Protein AF-A0A0V1AKC1-F1 (afdb_monomer_lite)

Sequence (169 aa):
ASRQKYWRCSKVCPKCTDKEGCNGAVWTNLDVTTVIKQNDHIESCPVDEHLAYKLEKKAILKKRSAEETKSIPAIYDEEASAASTQPSTSGHFPLYKRVKSSMYRHRAKRYPKLPSHRRYLQIPVPFRTTKSGDDFLLWQSATRHILVFATGYNIRLLAAMRTWGMDGT

Radius of gyration: 28.73 Å; chains: 1; bounding box: 72×60×67 Å

Foldseek 3Di:
DDDDDDDDDDDDDVVCPPVPPDPDPDDDDVPDPDDPPPPPDPPPPPDPVLVVLQVVLLVVLLVCLQPDPDDSVVSLVVSLVVLVVPVVRSVSHDDCVVRVVSSVVSNVVPDPDDDQDPVPPDDPPVRQADPVGFGWDWDAPPVNPDTDTDGPVVVVVVVPDPDDDDDDD

pLDDT: mean 73.29, std 19.32, range [35.44, 95.75]

Secondary structure (DSSP, 8-state):
---PPPP------TTTTSTTS--------TT--S--------------HHHHHHHHHHHHHHHHHHH--S-HHHHHHHHHHHHHT-HHHHTTSPPHHHHHHHHHHHHHTTSPPPPSSGGG----GGGSB-TTSPBEEEEE-TTSS-EEEEEHHHHHHHHH-S-------

Organism: Trichinella britovi (NCBI:txid45882)

Structure (mmCIF, N/CA/C/O backbone):
data_AF-A0A0V1AKC1-F1
#
_entry.id   AF-A0A0V1AKC1-F1
#
loop_
_atom_site.group_PDB
_atom_site.id
_atom_site.type_symbol
_atom_site.label_atom_id
_atom_site.label_alt_id
_atom_site.label_comp_id
_atom_site.label_asym_id
_atom_site.label_entity_id
_atom_site.label_seq_id
_atom_site.pdbx_PDB_ins_code
_atom_site.Cartn_x
_atom_site.Cartn_y
_atom_site.Cartn_z
_atom_site.occupancy
_atom_site.B_iso_or_equiv
_atom_site.auth_seq_id
_atom_site.auth_comp_id
_atom_site.auth_asym_id
_atom_site.auth_atom_id
_atom_site.pdbx_PDB_model_num
ATOM 1 N N . ALA A 1 1 ? -29.714 -40.946 23.276 1.00 43.12 1 ALA A N 1
ATOM 2 C CA . ALA A 1 1 ? -28.674 -39.900 23.369 1.00 43.12 1 ALA A CA 1
ATOM 3 C C . ALA A 1 1 ? -29.347 -38.532 23.306 1.00 43.12 1 ALA A C 1
ATOM 5 O O . ALA A 1 1 ? -29.858 -38.155 22.256 1.00 43.12 1 ALA A O 1
ATOM 6 N N . SER A 1 2 ? -29.465 -37.841 24.438 1.00 42.41 2 SER A N 1
ATOM 7 C CA . SER A 1 2 ? -30.099 -36.522 24.532 1.00 42.41 2 SER A CA 1
ATOM 8 C C . SER A 1 2 ? -29.249 -35.471 23.809 1.00 42.41 2 SER A C 1
ATOM 10 O O . SER A 1 2 ? -28.039 -35.385 24.007 1.00 42.41 2 SER A O 1
ATOM 12 N N . ARG A 1 3 ? -29.881 -34.688 22.926 1.00 46.78 3 ARG A N 1
ATOM 13 C CA . ARG A 1 3 ? -29.238 -33.594 22.183 1.00 46.78 3 ARG A CA 1
ATOM 14 C C . ARG A 1 3 ? -28.764 -32.520 23.166 1.00 46.78 3 ARG A C 1
ATOM 16 O O . ARG A 1 3 ? -29.569 -31.729 23.646 1.00 46.78 3 ARG A O 1
ATOM 23 N N . GLN A 1 4 ? -27.463 -32.480 23.437 1.00 40.75 4 GLN A N 1
ATOM 24 C CA . GLN A 1 4 ? -26.834 -31.387 24.173 1.00 40.75 4 GLN A CA 1
ATOM 25 C C . GLN A 1 4 ? -26.876 -30.113 23.320 1.00 40.75 4 GLN A C 1
ATOM 27 O O . GLN A 1 4 ? -26.314 -30.068 22.225 1.00 40.75 4 GLN A O 1
ATOM 32 N N . LYS A 1 5 ? -27.544 -29.069 23.817 1.00 44.91 5 LYS A N 1
ATOM 33 C CA . LYS A 1 5 ? -27.389 -27.703 23.306 1.00 44.91 5 LYS A CA 1
ATOM 34 C C . LYS A 1 5 ? -26.491 -26.950 24.280 1.00 44.91 5 LYS A C 1
ATOM 36 O O . LYS A 1 5 ? -26.810 -26.864 25.460 1.00 44.91 5 LYS A O 1
ATOM 41 N N . TYR A 1 6 ? -25.371 -26.436 23.786 1.00 41.22 6 TYR A N 1
ATOM 42 C CA . TYR A 1 6 ? -24.455 -25.599 24.556 1.00 41.22 6 TYR A CA 1
ATOM 43 C C . TYR A 1 6 ? -24.628 -24.135 24.149 1.00 41.22 6 TYR A C 1
ATOM 45 O O . TYR A 1 6 ? -24.853 -23.832 22.976 1.00 41.22 6 TYR A O 1
ATOM 53 N N . TRP A 1 7 ? -24.474 -23.226 25.108 1.00 46.31 7 TRP A N 1
ATOM 54 C CA . TRP A 1 7 ? -24.344 -21.796 24.842 1.00 46.31 7 TRP A CA 1
ATOM 55 C C . TRP A 1 7 ? -22.878 -21.392 24.978 1.00 46.31 7 TRP A C 1
ATOM 57 O O . TRP A 1 7 ? -22.184 -21.824 25.896 1.00 46.31 7 TRP A O 1
ATOM 67 N N . ARG A 1 8 ? -22.388 -20.582 24.036 1.00 40.09 8 ARG A N 1
ATOM 68 C CA . ARG A 1 8 ? -21.011 -20.074 24.011 1.00 40.09 8 ARG A CA 1
ATOM 69 C C . ARG A 1 8 ? -21.040 -18.575 24.302 1.00 40.09 8 ARG A C 1
ATOM 71 O O . ARG A 1 8 ? -21.681 -17.828 23.567 1.00 40.09 8 ARG A O 1
ATOM 78 N N . CYS A 1 9 ? -20.323 -18.132 25.333 1.00 43.62 9 CYS A N 1
ATOM 79 C CA . CYS A 1 9 ? -20.082 -16.709 25.574 1.00 43.62 9 CYS A CA 1
ATOM 80 C C . CYS A 1 9 ? -19.276 -16.131 24.396 1.00 43.62 9 CYS A C 1
ATOM 82 O O . CYS A 1 9 ? -18.181 -16.614 24.109 1.00 43.62 9 CYS A O 1
ATOM 84 N N . SER A 1 10 ? -19.826 -15.156 23.662 1.00 40.66 10 SER A N 1
ATOM 85 C CA . SER A 1 10 ? -19.231 -14.694 22.394 1.00 40.66 10 SER A CA 1
ATOM 86 C C . SER A 1 10 ? -18.379 -13.428 22.495 1.00 40.66 10 SER A C 1
ATOM 88 O O . SER A 1 10 ? -17.907 -12.938 21.468 1.00 40.66 10 SER A O 1
ATOM 90 N N . LYS A 1 11 ? -18.113 -12.895 23.694 1.00 44.09 11 LYS A N 1
ATOM 91 C CA . LYS A 1 11 ? -17.251 -11.714 23.823 1.00 44.09 11 LYS A CA 1
ATOM 92 C C . LYS A 1 11 ? -16.216 -11.860 24.925 1.00 44.09 11 LYS A C 1
ATOM 94 O O . LYS A 1 11 ? -16.534 -12.017 26.096 1.00 44.09 11 LYS A O 1
ATOM 99 N N . VAL A 1 12 ? -14.961 -11.734 24.499 1.00 48.06 12 VAL A N 1
ATOM 100 C CA . VAL A 1 12 ? -13.813 -11.420 25.346 1.00 48.06 12 VAL A CA 1
ATOM 101 C C . VAL A 1 12 ? -14.118 -10.089 26.032 1.00 48.06 12 VAL A C 1
ATOM 103 O O . VAL A 1 12 ? -14.055 -9.032 25.407 1.00 48.06 12 VAL A O 1
ATOM 106 N N . CYS A 1 13 ? -14.521 -10.154 27.296 1.00 41.84 13 CYS A N 1
ATOM 107 C CA . CYS A 1 13 ? -14.659 -8.993 28.157 1.00 41.84 13 CYS A CA 1
ATOM 108 C C . CYS A 1 13 ? -13.254 -8.603 28.659 1.00 41.84 13 CYS A C 1
ATOM 110 O O . CYS A 1 13 ? -12.592 -9.426 29.294 1.00 41.84 13 CYS A O 1
ATOM 112 N N . PRO A 1 14 ? -12.767 -7.375 28.394 1.00 45.00 14 PRO A N 1
ATOM 113 C CA . PRO A 1 14 ? -11.440 -6.940 28.835 1.00 45.00 14 PRO A CA 1
ATOM 114 C C . PRO A 1 14 ? -11.299 -6.798 30.358 1.00 45.00 14 PRO A C 1
ATOM 116 O O . PRO A 1 14 ? -10.180 -6.679 30.837 1.00 45.00 14 PRO A O 1
ATOM 119 N N . LYS A 1 15 ? -12.408 -6.807 31.116 1.00 43.91 15 LYS A N 1
ATOM 120 C CA . LYS A 1 15 ? -12.413 -6.803 32.590 1.00 43.91 15 LYS A CA 1
ATOM 121 C C . LYS A 1 15 ? -12.345 -8.202 33.213 1.00 43.91 15 LYS A C 1
ATOM 123 O O . LYS A 1 15 ? -12.259 -8.310 34.427 1.00 43.91 15 LYS A O 1
ATOM 128 N N .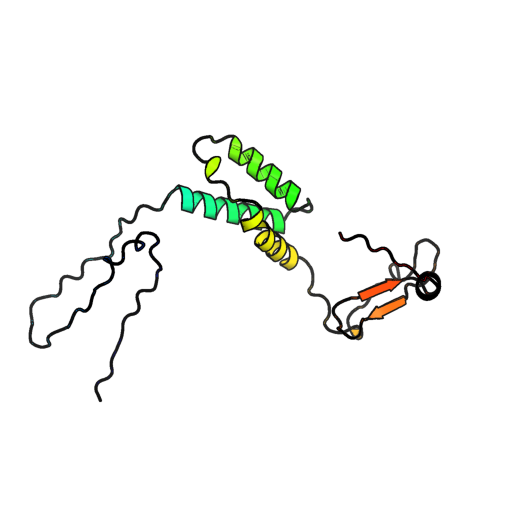 CYS A 1 16 ? -12.329 -9.271 32.418 1.00 44.25 16 CYS A N 1
ATOM 129 C CA . CYS A 1 16 ? -12.135 -10.637 32.920 1.00 44.25 16 CYS A CA 1
ATOM 130 C C . CYS A 1 16 ? -10.651 -10.993 33.119 1.00 44.25 16 CYS A C 1
ATOM 132 O O . CYS A 1 16 ? -10.264 -12.147 32.935 1.00 44.25 16 CYS A O 1
ATOM 134 N N . THR A 1 17 ? -9.803 -10.012 33.441 1.00 44.31 17 THR A N 1
ATOM 135 C CA . THR A 1 17 ? -8.408 -10.262 33.837 1.00 44.31 17 THR A CA 1
ATOM 136 C C . THR A 1 17 ? -8.301 -10.903 35.216 1.00 44.31 17 THR A C 1
ATOM 138 O O . THR A 1 17 ? -7.291 -11.547 35.485 1.00 44.31 17 THR A O 1
ATOM 141 N N . ASP A 1 18 ? -9.364 -10.845 36.018 1.00 39.00 18 ASP A N 1
ATOM 142 C CA . ASP A 1 18 ? -9.505 -11.679 37.202 1.00 39.00 18 ASP A CA 1
ATOM 143 C C . ASP A 1 18 ? -10.318 -12.914 36.817 1.00 39.00 18 ASP A C 1
ATOM 145 O O . ASP A 1 18 ? -11.466 -12.833 36.363 1.00 39.00 18 ASP A O 1
ATOM 149 N N . LYS A 1 19 ? -9.696 -14.086 36.952 1.00 45.78 19 LYS A N 1
ATOM 150 C CA . LYS A 1 19 ? -10.292 -15.403 36.693 1.00 45.78 19 LYS A CA 1
ATOM 151 C C . LYS A 1 19 ? -11.361 -15.779 37.735 1.00 45.78 19 LYS A C 1
ATOM 153 O O . LYS A 1 19 ? -11.387 -16.909 38.203 1.00 45.78 19 LYS A O 1
ATOM 158 N N . GLU A 1 20 ? -12.262 -14.862 38.067 1.00 45.94 20 GLU A N 1
ATOM 159 C CA . GLU A 1 20 ? -13.411 -15.115 38.949 1.00 45.94 20 GLU A CA 1
ATOM 160 C C . GLU A 1 20 ? -14.763 -14.769 38.296 1.00 45.94 20 GLU A C 1
ATOM 162 O O . GLU A 1 20 ? -15.817 -15.001 38.875 1.00 45.94 20 GLU A O 1
ATOM 167 N N . GLY A 1 21 ? -14.771 -14.289 37.045 1.00 46.38 21 GLY A N 1
ATOM 168 C CA . GLY A 1 21 ? -15.975 -13.759 36.386 1.00 46.38 21 GLY A CA 1
ATOM 169 C C . GLY A 1 21 ? -16.645 -14.625 35.311 1.00 46.38 21 GLY A C 1
ATOM 170 O O . GLY A 1 21 ? -17.376 -14.079 34.487 1.00 46.38 21 GLY A O 1
ATOM 171 N N . CYS A 1 22 ? -16.393 -15.938 35.241 1.00 46.59 22 CYS A N 1
ATOM 172 C CA . CYS A 1 22 ? -17.135 -16.829 34.330 1.00 46.59 22 CYS A CA 1
ATOM 173 C C . CYS A 1 22 ? -17.199 -18.287 34.824 1.00 46.59 22 CYS A C 1
ATOM 175 O O . CYS A 1 22 ? -16.816 -19.212 34.117 1.00 46.59 22 CYS A O 1
ATOM 177 N N . ASN A 1 23 ? -17.722 -18.501 36.033 1.00 39.81 23 ASN A N 1
ATOM 178 C CA . ASN A 1 23 ? -18.035 -19.837 36.565 1.00 39.81 23 ASN A CA 1
ATOM 179 C C . ASN A 1 23 ? -19.547 -20.127 36.513 1.00 39.81 23 ASN A C 1
ATOM 181 O O . ASN A 1 23 ? -20.161 -20.515 37.501 1.00 39.81 23 ASN A O 1
ATOM 185 N N . GLY A 1 24 ? -20.177 -19.902 35.358 1.00 38.19 24 GLY A N 1
ATOM 186 C CA . GLY A 1 24 ? -21.603 -20.168 35.167 1.00 38.19 24 GLY A CA 1
ATOM 187 C C . GLY A 1 24 ? -21.867 -21.573 34.630 1.00 38.19 24 GLY A C 1
ATOM 188 O O . GLY A 1 24 ? -22.120 -21.720 33.438 1.00 38.19 24 GLY A O 1
ATOM 189 N N . ALA A 1 25 ? -21.839 -22.597 35.485 1.00 35.44 25 ALA A N 1
ATOM 190 C CA . ALA A 1 25 ? -22.531 -23.855 35.202 1.00 35.44 25 ALA A CA 1
ATOM 191 C C . ALA A 1 25 ? -23.914 -23.792 35.867 1.00 35.44 25 ALA A C 1
ATOM 193 O O . ALA A 1 25 ? -24.031 -23.994 37.071 1.00 35.44 25 ALA A O 1
ATOM 194 N N . VAL A 1 26 ? -24.959 -23.478 35.097 1.00 44.62 26 VAL A N 1
ATOM 195 C CA . VAL A 1 26 ? -26.347 -23.498 35.585 1.00 44.62 26 VAL A CA 1
ATOM 196 C C . VAL A 1 26 ? -27.067 -24.689 34.964 1.00 44.62 26 VAL A C 1
ATOM 198 O O . VAL A 1 26 ? -27.075 -24.852 33.744 1.00 44.62 26 VAL A O 1
ATOM 201 N N . TRP A 1 27 ? -27.659 -25.521 35.819 1.00 42.53 27 TRP A N 1
ATOM 202 C C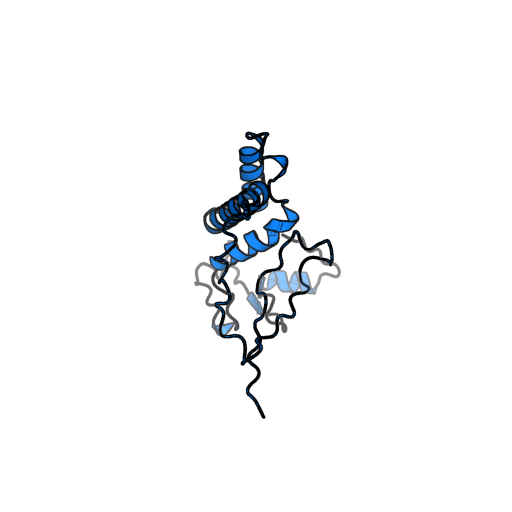A . TRP A 1 27 ? -28.435 -26.698 35.439 1.00 42.53 27 TRP A CA 1
ATOM 203 C C . TRP A 1 27 ? -29.925 -26.357 35.467 1.00 42.53 27 TRP A C 1
ATOM 205 O O . TRP A 1 27 ? -30.416 -25.805 36.449 1.00 42.53 27 TRP A O 1
ATOM 215 N N . THR A 1 28 ? -30.662 -26.705 34.413 1.00 40.06 28 THR A N 1
ATOM 216 C CA . THR A 1 28 ? -32.129 -26.679 34.439 1.00 40.06 28 THR A CA 1
ATOM 217 C C . THR A 1 28 ? -32.624 -28.006 34.999 1.00 40.06 28 THR A C 1
ATOM 219 O O . THR A 1 28 ? -32.530 -29.033 34.324 1.00 40.06 28 THR A O 1
ATOM 222 N N . ASN A 1 29 ? -33.119 -27.992 36.234 1.00 42.50 29 ASN A N 1
ATOM 223 C CA . ASN A 1 29 ? -33.838 -29.120 36.812 1.00 42.50 29 ASN A CA 1
ATOM 224 C C . ASN A 1 29 ? -35.253 -29.135 36.204 1.00 42.50 29 ASN A C 1
ATOM 226 O O . ASN A 1 29 ? -35.926 -28.105 36.238 1.00 42.50 29 ASN A O 1
ATOM 230 N N . LEU A 1 30 ? -35.677 -30.248 35.593 1.00 53.00 30 LEU A N 1
ATOM 231 C CA . LEU A 1 30 ? -36.958 -30.328 34.867 1.00 53.00 30 LEU A CA 1
ATOM 232 C C . LEU A 1 30 ? -38.177 -30.148 35.798 1.00 53.00 30 LEU A C 1
ATOM 234 O O . LEU A 1 30 ? -39.259 -29.817 35.323 1.00 53.00 30 LEU A O 1
ATOM 238 N N . ASP A 1 31 ? -37.973 -30.318 37.109 1.00 49.78 31 ASP A N 1
ATOM 239 C CA . ASP A 1 31 ? -39.024 -30.352 38.132 1.00 49.78 31 ASP A CA 1
ATOM 240 C C . ASP A 1 31 ? -39.298 -28.996 38.809 1.00 49.78 31 ASP A C 1
ATOM 242 O O . ASP A 1 31 ? -40.157 -28.896 39.684 1.00 49.78 31 ASP A O 1
ATOM 246 N N . VAL A 1 32 ? -38.592 -27.924 38.430 1.00 48.41 32 VAL A N 1
ATOM 247 C CA . VAL A 1 32 ? -38.787 -26.595 39.032 1.00 48.41 32 VAL A CA 1
ATOM 248 C C . VAL A 1 32 ? -39.699 -25.751 38.139 1.00 48.41 32 VAL A C 1
ATOM 250 O O . VAL A 1 32 ? -39.269 -25.160 37.153 1.00 48.41 32 VAL A O 1
ATOM 253 N N . THR A 1 33 ? -40.979 -25.675 38.507 1.00 46.66 33 THR A N 1
ATOM 254 C CA . THR A 1 33 ? -42.027 -24.877 37.839 1.00 46.66 33 THR A CA 1
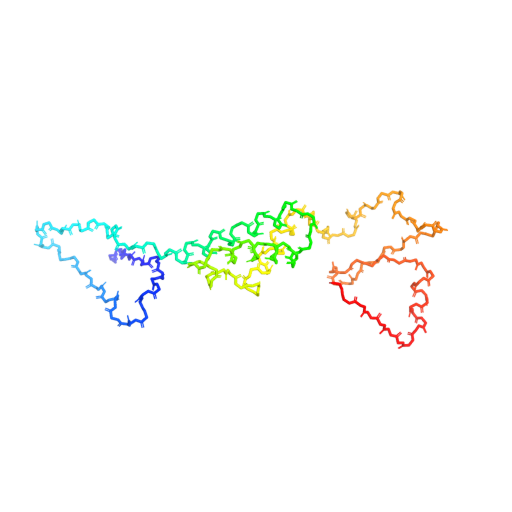ATOM 255 C C . THR A 1 33 ? -41.967 -23.376 38.138 1.00 46.66 33 THR A C 1
ATOM 257 O O . THR A 1 33 ? -42.776 -22.607 37.618 1.00 46.66 33 THR A O 1
ATOM 260 N N . THR A 1 34 ? -41.017 -22.909 38.949 1.00 50.78 34 THR A N 1
ATOM 261 C CA . THR A 1 34 ? -40.892 -21.483 39.267 1.00 50.78 34 THR A CA 1
ATOM 262 C C . THR A 1 34 ? -39.984 -20.777 38.269 1.00 50.78 34 THR A C 1
ATOM 264 O O . THR A 1 34 ? -38.787 -21.050 38.194 1.00 50.78 34 THR A O 1
ATOM 267 N N . VAL A 1 35 ? -40.600 -19.857 37.524 1.00 47.12 35 VAL A N 1
ATOM 268 C CA . VAL A 1 35 ? -40.037 -18.909 36.553 1.00 47.12 35 VAL A CA 1
ATOM 269 C C . VAL A 1 35 ? -38.573 -18.561 36.843 1.00 47.12 35 VAL A C 1
ATOM 271 O O . VAL A 1 35 ? -38.263 -17.833 37.787 1.00 47.12 35 VAL A O 1
ATOM 274 N N . ILE A 1 36 ? -37.673 -19.037 35.979 1.00 49.09 36 ILE A N 1
ATOM 275 C CA . ILE A 1 36 ? -36.317 -18.500 35.860 1.00 49.09 36 ILE A CA 1
ATOM 276 C C . ILE A 1 36 ? -36.497 -17.044 35.440 1.00 49.09 36 ILE A C 1
ATOM 278 O O . ILE A 1 36 ? -36.871 -16.776 34.298 1.00 49.09 36 ILE A O 1
ATOM 282 N N . LYS A 1 37 ? -36.292 -16.101 36.367 1.00 49.75 37 LYS A N 1
ATOM 283 C CA . LYS A 1 37 ? -36.218 -14.682 36.018 1.00 49.75 37 LYS A CA 1
ATOM 284 C C . LYS A 1 37 ? -35.131 -14.533 34.960 1.00 49.75 37 LYS A C 1
ATOM 286 O O . LYS A 1 37 ? -33.945 -14.702 35.239 1.00 49.75 37 LYS A O 1
ATOM 291 N N . GLN A 1 38 ? -35.558 -14.258 33.737 1.00 45.62 38 GLN A N 1
ATOM 292 C CA . GLN A 1 38 ? -34.695 -13.770 32.686 1.00 45.62 38 GLN A CA 1
ATOM 293 C C . GLN A 1 38 ? -34.256 -12.382 33.149 1.00 45.62 38 GLN A C 1
ATOM 295 O O . GLN A 1 38 ? -35.033 -11.436 33.109 1.00 45.62 38 GLN A O 1
ATOM 300 N N . ASN A 1 39 ? -33.054 -12.282 33.715 1.00 44.97 39 ASN A N 1
ATOM 301 C CA . ASN A 1 39 ? -32.455 -10.974 33.914 1.00 44.97 39 ASN A CA 1
ATOM 302 C C . ASN A 1 39 ? -32.120 -10.471 32.515 1.00 44.97 39 ASN A C 1
ATOM 304 O O . ASN A 1 39 ? -31.242 -11.031 31.849 1.00 44.97 39 ASN A O 1
ATOM 308 N N . ASP A 1 40 ? -32.883 -9.480 32.058 1.00 45.78 40 ASP A N 1
ATOM 309 C CA . ASP A 1 40 ? -32.595 -8.765 30.828 1.00 45.78 40 ASP A CA 1
ATOM 310 C C . ASP A 1 40 ? -31.136 -8.309 30.845 1.00 45.78 40 ASP A C 1
ATOM 312 O O . ASP A 1 40 ? -30.539 -8.072 31.900 1.00 45.78 40 ASP A O 1
ATOM 316 N N . HIS A 1 41 ? -30.546 -8.291 29.653 1.00 51.66 41 HIS A N 1
ATOM 317 C CA . HIS A 1 41 ? -29.185 -7.848 29.386 1.00 51.66 41 HIS A CA 1
ATOM 318 C C . HIS A 1 41 ? -28.723 -6.767 30.379 1.00 51.66 41 HIS A C 1
ATOM 320 O O . HIS A 1 41 ? -29.397 -5.754 30.541 1.00 51.66 41 HIS A O 1
ATOM 326 N N . ILE A 1 42 ? -27.547 -6.939 31.003 1.00 47.78 42 ILE A N 1
ATOM 327 C CA . ILE A 1 42 ? -26.839 -5.815 31.634 1.00 47.78 42 ILE A CA 1
ATOM 328 C C . ILE A 1 42 ? -26.591 -4.786 30.520 1.00 47.78 42 ILE A C 1
ATOM 330 O O . ILE A 1 42 ? -25.632 -4.886 29.758 1.00 47.78 42 ILE A O 1
ATOM 334 N N . GLU A 1 43 ? -27.497 -3.818 30.399 1.00 49.25 43 GLU A N 1
ATOM 335 C CA . GLU A 1 43 ? -27.386 -2.642 29.530 1.00 49.25 43 GLU A CA 1
ATOM 336 C C . GLU A 1 43 ? -26.334 -1.653 30.051 1.00 49.25 43 GLU A C 1
ATOM 338 O O . GLU A 1 43 ? -25.983 -0.688 29.380 1.00 49.25 43 GLU A O 1
ATOM 343 N N . SER A 1 44 ? -25.764 -1.910 31.230 1.00 49.22 44 SER A N 1
ATOM 344 C CA . SER A 1 44 ? -24.798 -1.036 31.889 1.00 49.22 44 SER A CA 1
ATOM 345 C C . SER A 1 44 ? -23.400 -1.646 31.887 1.00 49.22 44 SER A C 1
ATOM 347 O O . SER A 1 44 ? -22.837 -2.023 32.912 1.00 49.22 44 SER A O 1
ATOM 349 N N . CYS A 1 45 ? -22.810 -1.773 30.703 1.00 54.38 45 CYS A N 1
ATOM 350 C CA . CYS A 1 45 ? -21.360 -1.670 30.609 1.00 54.38 45 CYS A CA 1
ATOM 351 C C . CYS A 1 45 ? -21.074 -0.323 29.949 1.00 54.38 45 CYS A C 1
ATOM 353 O O . CYS A 1 45 ? -21.302 -0.209 28.742 1.00 54.38 45 CYS A O 1
ATOM 355 N N . PRO A 1 46 ? -20.627 0.700 30.705 1.00 57.94 46 PRO A N 1
ATOM 356 C CA . PRO A 1 46 ? -20.284 1.980 30.109 1.00 57.94 46 PRO A CA 1
ATOM 357 C C . PRO A 1 46 ? -19.255 1.725 29.012 1.00 57.94 46 PRO A C 1
ATOM 359 O O . PRO A 1 46 ? -18.256 1.029 29.228 1.00 57.94 46 PRO A O 1
ATOM 362 N N . VAL A 1 47 ? -19.544 2.226 27.810 1.00 63.28 47 VAL A N 1
ATOM 363 C CA . VAL A 1 47 ? -18.585 2.203 26.710 1.00 63.28 47 VAL A CA 1
ATOM 364 C C . VAL A 1 47 ? -17.347 2.928 27.216 1.00 63.28 47 VAL A C 1
ATOM 366 O O . VAL A 1 47 ? -17.432 4.085 27.611 1.00 63.28 47 VAL A O 1
ATOM 369 N N . ASP A 1 48 ? -16.213 2.231 27.247 1.00 81.00 48 ASP A N 1
ATOM 370 C CA . ASP A 1 48 ? -14.925 2.850 27.542 1.00 81.00 48 ASP A CA 1
ATOM 371 C C . ASP A 1 48 ? -14.696 3.955 26.500 1.00 81.00 48 ASP A C 1
ATOM 373 O O . ASP A 1 48 ? -14.416 3.678 25.330 1.00 81.00 48 ASP A O 1
ATOM 377 N N . GLU A 1 49 ? -14.887 5.204 26.921 1.00 82.75 49 GLU A N 1
ATOM 378 C CA . GLU A 1 49 ? -14.829 6.400 26.081 1.00 82.75 49 GLU A CA 1
ATOM 379 C C . GLU A 1 49 ? -13.478 6.502 25.361 1.00 82.75 49 GLU A C 1
ATOM 381 O O . GLU A 1 49 ? -13.400 6.836 24.177 1.00 82.75 49 GLU A O 1
ATOM 386 N N . HIS A 1 50 ? -12.401 6.088 26.029 1.00 84.69 50 HIS A N 1
ATOM 387 C CA . HIS A 1 50 ? -11.065 6.057 25.453 1.00 84.69 50 HIS A CA 1
ATOM 388 C C . HIS A 1 50 ? -10.902 4.954 24.401 1.00 84.69 50 HIS A C 1
ATOM 390 O O . HIS A 1 50 ? -10.188 5.138 23.406 1.00 84.69 50 HIS A O 1
ATOM 396 N N . LEU A 1 51 ? -11.551 3.801 24.586 1.00 85.31 51 LEU A N 1
ATOM 397 C CA . LEU A 1 51 ? -11.599 2.748 23.571 1.00 85.31 51 LEU A CA 1
ATOM 398 C C . LEU A 1 51 ? -12.444 3.174 22.366 1.00 85.31 51 LEU A C 1
ATOM 400 O O . LEU A 1 51 ? -12.016 2.955 21.228 1.00 85.31 51 LEU A O 1
ATOM 404 N N . ALA A 1 52 ? -13.598 3.800 22.601 1.00 87.38 52 ALA A N 1
ATOM 405 C CA . ALA A 1 52 ? -14.455 4.339 21.551 1.00 87.38 52 ALA A CA 1
ATOM 406 C C . ALA A 1 52 ? -13.693 5.360 20.700 1.00 87.38 52 ALA A C 1
ATOM 408 O O . ALA A 1 52 ? -13.581 5.181 19.486 1.00 87.38 52 ALA A O 1
ATOM 409 N N . TYR A 1 53 ? -13.031 6.322 21.346 1.00 89.56 53 TYR A N 1
ATOM 410 C CA . TYR A 1 53 ? -12.174 7.307 20.691 1.00 89.56 53 TYR A CA 1
ATOM 411 C C . TYR A 1 53 ? -11.068 6.655 19.843 1.00 89.56 53 TYR A C 1
ATOM 413 O O . TYR A 1 53 ? -10.859 6.996 18.676 1.00 89.56 53 TYR A O 1
ATOM 421 N N . LYS A 1 54 ? -10.374 5.643 20.384 1.00 90.38 54 LYS A N 1
ATOM 422 C CA . LYS A 1 54 ? -9.341 4.898 19.638 1.00 90.38 54 LYS A CA 1
ATOM 423 C C . LYS A 1 54 ? -9.895 4.219 18.391 1.00 90.38 54 LYS A C 1
ATOM 425 O O . LYS A 1 54 ? -9.201 4.151 17.372 1.00 90.38 54 LYS A O 1
ATOM 430 N N . LEU A 1 55 ? -11.093 3.646 18.473 1.00 91.50 55 LEU A N 1
ATOM 431 C CA . LEU A 1 55 ? -11.740 2.983 17.343 1.00 91.50 55 LEU A CA 1
ATOM 432 C C . LEU A 1 55 ? -12.196 3.999 16.292 1.00 91.50 55 LEU A C 1
ATOM 434 O O . LEU A 1 55 ? -11.962 3.772 15.103 1.00 91.50 55 LEU A O 1
ATOM 438 N N . GLU A 1 56 ? -12.744 5.130 16.725 1.00 92.94 56 GLU A N 1
ATOM 439 C CA . GLU A 1 56 ? -13.155 6.234 15.863 1.00 92.94 56 GLU A CA 1
ATOM 440 C C . GLU A 1 56 ? -11.963 6.814 15.090 1.00 92.94 56 GLU A C 1
ATOM 442 O O . GLU A 1 56 ? -11.961 6.811 13.858 1.00 92.94 56 GLU A O 1
ATOM 447 N N . LYS A 1 57 ? -10.873 7.187 15.776 1.00 94.94 57 LYS A N 1
ATOM 448 C CA . LYS A 1 57 ? -9.661 7.709 15.119 1.00 94.94 57 LYS A CA 1
ATOM 449 C C . LYS A 1 57 ? -9.039 6.704 14.150 1.00 94.94 57 LYS A C 1
ATOM 451 O O . LYS A 1 57 ? -8.577 7.075 13.071 1.00 94.94 57 LYS A O 1
ATOM 456 N N . LYS A 1 58 ? -9.090 5.404 14.462 1.00 93.81 58 LYS A N 1
ATOM 457 C CA . LYS A 1 58 ? -8.694 4.351 13.509 1.00 93.81 58 LYS A CA 1
ATOM 458 C C . LYS A 1 58 ? -9.579 4.327 12.266 1.00 93.81 58 LYS A C 1
ATOM 460 O O . LYS A 1 58 ? -9.062 4.043 11.187 1.00 93.81 58 LYS A O 1
ATOM 465 N N . ALA A 1 59 ? -10.884 4.542 12.402 1.00 93.75 59 ALA A N 1
ATOM 466 C CA . ALA A 1 59 ? -11.797 4.587 11.266 1.00 93.75 59 ALA A CA 1
ATOM 467 C C . ALA A 1 59 ? -11.504 5.803 10.372 1.00 93.75 59 ALA A C 1
ATOM 469 O O . ALA A 1 59 ? -11.378 5.632 9.158 1.00 93.75 59 ALA A O 1
ATOM 470 N N . ILE A 1 60 ? -11.271 6.977 10.971 1.00 94.12 60 ILE A N 1
ATOM 471 C CA . ILE A 1 60 ? -10.888 8.209 10.260 1.00 94.12 60 ILE A CA 1
ATOM 472 C C . ILE A 1 60 ? -9.598 7.998 9.461 1.00 94.12 60 ILE A C 1
ATOM 474 O O . ILE A 1 60 ? -9.584 8.195 8.247 1.00 94.12 60 ILE A O 1
ATOM 478 N N . LEU A 1 61 ? -8.540 7.485 10.098 1.00 95.12 61 LEU A N 1
ATOM 479 C CA . LEU A 1 61 ? -7.260 7.209 9.432 1.00 95.12 61 LEU A CA 1
ATOM 480 C C . LEU A 1 61 ? -7.405 6.239 8.248 1.00 95.12 61 LEU A C 1
ATOM 482 O O . LEU A 1 61 ? -6.785 6.422 7.198 1.00 95.12 61 LEU A O 1
ATOM 486 N N . LYS A 1 62 ? -8.229 5.192 8.384 1.00 92.81 62 LYS A N 1
ATOM 487 C CA . LYS A 1 62 ? -8.498 4.241 7.290 1.00 92.81 62 LYS A CA 1
ATOM 488 C C . LYS A 1 62 ? -9.243 4.896 6.130 1.00 92.81 62 LYS A C 1
ATOM 490 O O . LYS A 1 62 ? -8.935 4.579 4.986 1.00 92.81 62 LYS A O 1
ATOM 495 N N . LYS A 1 63 ? -10.199 5.779 6.422 1.00 91.94 63 LYS A N 1
ATOM 496 C CA . LYS A 1 63 ? -10.969 6.506 5.410 1.00 91.94 63 LYS A CA 1
ATOM 497 C C . LYS A 1 63 ? -10.080 7.500 4.661 1.00 91.94 63 LYS A C 1
ATOM 499 O O . LYS A 1 63 ? -9.912 7.357 3.455 1.00 91.94 63 LYS A O 1
ATOM 504 N N . ARG A 1 64 ? -9.382 8.387 5.378 1.00 93.62 64 ARG A N 1
ATOM 505 C CA . ARG A 1 64 ? -8.450 9.360 4.780 1.00 93.62 64 ARG A CA 1
ATOM 506 C C . ARG A 1 64 ? -7.350 8.686 3.963 1.00 93.62 64 ARG A C 1
ATOM 508 O O . ARG A 1 64 ? -7.102 9.068 2.826 1.00 93.62 64 ARG A O 1
ATOM 515 N N . SER A 1 65 ? -6.745 7.609 4.475 1.00 88.94 65 SER A N 1
ATOM 516 C CA . SER A 1 65 ? -5.736 6.846 3.713 1.00 88.94 65 SER A CA 1
ATOM 517 C C . SER A 1 65 ? -6.281 6.151 2.462 1.00 88.94 65 SER A C 1
ATOM 519 O O . SER A 1 65 ? -5.500 5.814 1.566 1.00 88.94 65 SER A O 1
ATOM 521 N N . ALA A 1 66 ? -7.593 5.935 2.371 1.00 86.31 66 ALA A N 1
ATOM 522 C CA . ALA A 1 66 ? -8.260 5.422 1.183 1.00 86.31 66 ALA A CA 1
ATOM 523 C C . ALA A 1 66 ? -8.711 6.526 0.216 1.00 86.31 66 ALA A C 1
ATOM 525 O O . ALA A 1 66 ? -8.976 6.207 -0.932 1.00 86.31 66 ALA A O 1
ATOM 526 N N . GLU A 1 67 ? -8.766 7.790 0.617 1.00 86.56 67 GLU A N 1
ATOM 527 C CA . GLU A 1 67 ? -9.255 8.884 -0.236 1.00 86.56 67 GLU A CA 1
ATOM 528 C C . GLU A 1 67 ? -8.092 9.759 -0.723 1.00 86.56 67 GLU A C 1
ATOM 530 O O . GLU A 1 67 ? -7.960 10.039 -1.913 1.00 86.56 67 GLU A O 1
ATOM 535 N N . GLU A 1 68 ? -7.150 10.081 0.157 1.00 87.50 68 GLU A N 1
ATOM 536 C CA . GLU A 1 68 ? -6.086 11.041 -0.128 1.00 87.50 68 GLU A CA 1
ATOM 537 C C . GLU A 1 68 ? -4.894 10.434 -0.876 1.00 87.50 68 GLU A C 1
ATOM 539 O O . GLU A 1 68 ? -4.590 9.239 -0.780 1.00 87.50 68 GLU A O 1
ATOM 544 N N . THR A 1 69 ? -4.193 11.278 -1.635 1.00 86.44 69 THR A N 1
ATOM 545 C CA . THR A 1 69 ? -2.959 10.929 -2.358 1.00 86.44 69 THR A CA 1
ATOM 546 C C . THR A 1 69 ? -1.704 11.069 -1.495 1.00 86.44 69 THR A C 1
ATOM 548 O O . THR A 1 69 ? -0.708 10.398 -1.781 1.00 86.44 69 THR A O 1
ATOM 551 N N . LYS A 1 70 ? -1.767 11.860 -0.411 1.00 91.69 70 LYS A N 1
ATOM 552 C CA . LYS A 1 70 ? -0.676 12.090 0.552 1.00 91.69 70 LYS A CA 1
ATOM 553 C C . LYS A 1 70 ? -0.080 10.785 1.080 1.00 91.69 70 LYS A C 1
ATOM 555 O O . LYS A 1 70 ? -0.733 9.738 1.084 1.00 91.69 70 LYS A O 1
ATOM 560 N N . SER A 1 71 ? 1.171 10.825 1.533 1.00 92.62 71 SER A N 1
ATOM 561 C CA . SER A 1 71 ? 1.822 9.654 2.129 1.00 92.62 71 SER A CA 1
ATOM 562 C C . SER A 1 71 ? 1.102 9.223 3.418 1.00 92.62 71 SER A C 1
ATOM 564 O O . SER A 1 71 ? 0.516 10.039 4.125 1.00 92.62 71 SER A O 1
ATOM 566 N N . ILE A 1 72 ? 1.123 7.923 3.734 1.00 93.44 72 ILE A N 1
ATOM 567 C CA . ILE A 1 72 ? 0.518 7.404 4.976 1.00 93.44 72 ILE A CA 1
ATOM 568 C C . ILE A 1 72 ? 1.122 8.037 6.245 1.00 93.44 72 ILE A C 1
ATOM 570 O O . ILE A 1 72 ? 0.337 8.343 7.141 1.00 93.44 72 ILE A O 1
ATOM 574 N N . PRO A 1 73 ? 2.451 8.267 6.333 1.00 95.38 73 PRO A N 1
ATOM 575 C CA . PRO A 1 73 ? 3.035 9.039 7.429 1.00 95.38 73 PRO A CA 1
ATOM 576 C C . PRO A 1 73 ? 2.427 10.440 7.561 1.00 95.38 73 PRO A C 1
ATOM 578 O O . PRO A 1 73 ? 1.925 10.770 8.626 1.00 95.38 73 PRO A O 1
ATOM 581 N N . ALA A 1 74 ? 2.344 11.205 6.466 1.00 95.44 74 ALA A N 1
ATOM 582 C CA . ALA A 1 74 ? 1.801 12.565 6.503 1.00 95.44 74 ALA A CA 1
ATOM 583 C C . ALA A 1 74 ? 0.335 12.603 6.969 1.00 95.44 74 ALA A C 1
ATOM 585 O O . ALA A 1 74 ? -0.027 13.427 7.801 1.00 95.44 74 ALA A O 1
ATOM 586 N N . ILE A 1 75 ? -0.500 11.670 6.493 1.00 95.56 75 ILE A N 1
ATOM 587 C CA . ILE A 1 75 ? -1.903 11.557 6.936 1.00 95.56 75 ILE A CA 1
ATOM 588 C C . ILE A 1 75 ? -1.983 11.285 8.443 1.00 95.56 75 ILE A C 1
ATOM 590 O O . ILE A 1 75 ? -2.850 11.824 9.127 1.00 95.56 75 ILE A O 1
ATOM 594 N N . TYR A 1 76 ? -1.100 10.429 8.964 1.00 95.75 76 TYR A N 1
ATOM 595 C CA . TYR A 1 76 ? -1.063 10.129 10.390 1.00 95.75 76 TYR A CA 1
ATOM 596 C C . TYR A 1 76 ? -0.634 11.345 11.212 1.00 95.75 76 TYR A C 1
ATOM 598 O O . TYR A 1 76 ? -1.293 11.648 12.203 1.00 95.75 76 TYR A O 1
ATOM 606 N N . ASP A 1 77 ? 0.430 12.035 10.802 1.00 95.75 77 ASP A N 1
ATOM 607 C CA . ASP A 1 77 ? 0.973 13.182 11.534 1.00 95.75 77 ASP A CA 1
ATOM 608 C C . ASP A 1 77 ? -0.017 14.353 11.566 1.00 95.75 77 ASP A C 1
ATOM 610 O O . ASP A 1 77 ? -0.195 14.976 12.612 1.00 95.75 77 ASP A O 1
ATOM 614 N N . GLU A 1 78 ? -0.734 14.607 10.465 1.00 95.50 78 GLU A N 1
ATOM 615 C CA . GLU A 1 78 ? -1.823 15.592 10.416 1.00 95.50 78 GLU A CA 1
ATOM 616 C C . GLU A 1 78 ? -2.955 15.251 11.400 1.00 95.50 78 GLU A C 1
ATOM 618 O O . GLU A 1 78 ? -3.369 16.103 12.186 1.00 95.50 78 GLU A O 1
ATOM 623 N N . GLU A 1 79 ? -3.442 14.004 11.404 1.00 94.62 79 GLU A N 1
ATOM 624 C CA . GLU A 1 79 ? -4.502 13.567 12.330 1.00 94.62 79 GLU A CA 1
ATOM 625 C C . GLU A 1 79 ? -4.046 13.554 13.792 1.00 94.62 79 GLU A C 1
ATOM 627 O O . GLU A 1 79 ? -4.809 13.921 14.686 1.00 94.62 79 GLU A O 1
ATOM 632 N N . ALA A 1 80 ? -2.805 13.137 14.049 1.00 93.88 80 ALA A N 1
ATOM 633 C CA . ALA A 1 80 ? -2.223 13.137 15.384 1.00 93.88 80 ALA A CA 1
ATOM 634 C C . ALA A 1 80 ? -2.060 14.569 15.912 1.00 93.88 80 ALA A C 1
ATOM 636 O O . ALA A 1 80 ? -2.350 14.829 17.079 1.00 93.88 80 ALA A O 1
ATOM 637 N N . SER A 1 81 ? -1.654 15.500 15.045 1.00 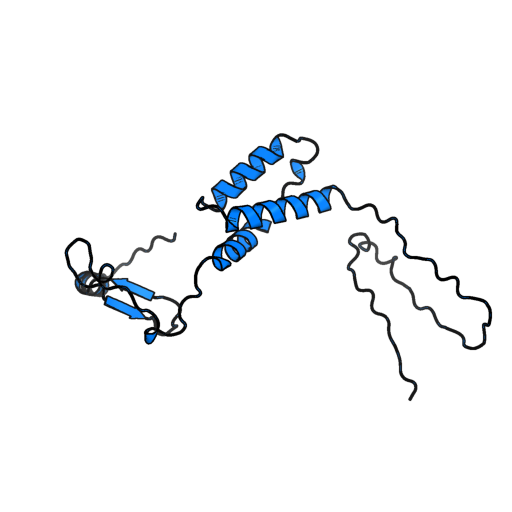94.06 81 SER A N 1
ATOM 638 C CA . SER A 1 81 ? -1.528 16.922 15.381 1.00 94.06 81 SER A CA 1
ATOM 639 C C . SER A 1 81 ? -2.890 17.568 15.626 1.00 94.06 81 SER A C 1
ATOM 641 O O . SER A 1 81 ? -3.041 18.345 16.559 1.00 94.06 81 SER A O 1
ATOM 643 N N . ALA A 1 82 ? -3.920 17.212 14.854 1.00 92.56 82 ALA A N 1
ATOM 644 C CA . ALA A 1 82 ? -5.281 17.669 15.128 1.00 92.56 82 ALA A CA 1
ATOM 645 C C . ALA A 1 82 ? -5.803 17.118 16.468 1.00 92.56 82 ALA A C 1
ATOM 647 O O . ALA A 1 82 ? -6.389 17.851 17.263 1.00 92.56 82 ALA A O 1
ATOM 648 N N . ALA A 1 83 ? -5.555 15.836 16.751 1.00 90.25 83 ALA A N 1
ATOM 649 C CA . ALA A 1 83 ? -5.957 15.181 17.994 1.00 90.25 83 ALA A CA 1
ATOM 650 C C . ALA A 1 83 ? -5.227 15.711 19.239 1.00 90.25 83 ALA A C 1
ATOM 652 O O . ALA A 1 83 ? -5.767 15.627 20.342 1.00 90.25 83 ALA A O 1
ATOM 653 N N . SER A 1 84 ? -4.017 16.257 19.089 1.00 90.31 84 SER A N 1
ATOM 654 C CA . SER A 1 84 ? -3.257 16.805 20.216 1.00 90.31 84 SER A CA 1
ATOM 655 C C . SER A 1 84 ? -3.871 18.086 20.790 1.00 90.31 84 SER A C 1
ATOM 657 O O . SER A 1 84 ? -3.675 18.369 21.969 1.00 90.31 84 SER A O 1
ATOM 659 N N . THR A 1 85 ? -4.688 18.800 20.005 1.00 89.12 85 THR A N 1
ATOM 660 C CA . THR A 1 85 ? -5.410 20.011 20.440 1.00 89.12 85 THR A CA 1
ATOM 661 C C . THR A 1 85 ? -6.502 19.746 21.484 1.00 89.12 85 THR A C 1
ATOM 663 O O . THR A 1 85 ? -7.030 20.693 22.060 1.00 89.12 85 THR A O 1
ATOM 666 N N . GLN A 1 86 ? -6.836 18.476 21.749 1.00 86.06 86 GLN A N 1
ATOM 667 C CA . GLN A 1 86 ? -7.809 18.042 22.755 1.00 86.06 86 GLN A CA 1
ATOM 668 C C . GLN A 1 86 ? -7.083 17.308 23.901 1.00 86.06 86 GLN A C 1
ATOM 670 O O . GLN A 1 86 ? -6.882 16.091 23.823 1.00 86.06 86 GLN A O 1
ATOM 675 N N . PRO A 1 87 ? -6.678 18.006 24.982 1.00 78.75 87 PRO A N 1
ATOM 676 C CA . PRO A 1 87 ? -5.824 17.439 26.032 1.00 78.75 87 PRO A CA 1
ATOM 677 C C . PRO A 1 87 ? -6.408 16.198 26.721 1.00 78.75 87 PRO A C 1
ATOM 679 O O . PRO A 1 87 ? -5.665 15.290 27.080 1.00 78.75 87 PRO A O 1
ATOM 682 N N . SER A 1 88 ? -7.736 16.122 26.857 1.00 77.88 88 SER A N 1
ATOM 683 C CA . SER A 1 88 ? -8.444 14.992 27.478 1.00 77.88 88 SER A CA 1
ATOM 684 C C . SER A 1 88 ? -8.340 13.683 26.680 1.00 77.88 88 SER A C 1
ATOM 686 O O . SER A 1 88 ? -8.445 12.594 27.246 1.00 77.88 88 SER A O 1
ATOM 688 N N . THR A 1 89 ? -8.105 13.755 25.365 1.00 79.12 89 THR A N 1
ATOM 689 C CA . THR A 1 89 ? -8.121 12.594 24.456 1.00 79.12 89 THR A CA 1
ATOM 690 C C . THR A 1 89 ? -6.825 12.409 23.662 1.00 79.12 89 THR A C 1
ATOM 692 O O . THR A 1 89 ? -6.628 11.349 23.062 1.00 79.12 89 THR A O 1
ATOM 695 N N . SER A 1 90 ? -5.891 13.365 23.711 1.00 80.56 90 SER A N 1
ATOM 696 C CA . SER A 1 90 ? -4.622 13.318 22.968 1.00 80.56 90 SER A CA 1
ATOM 697 C C . SER A 1 90 ? -3.788 12.070 23.290 1.00 80.56 90 SER A C 1
ATOM 699 O O . SER A 1 90 ? -3.368 11.353 22.380 1.00 80.56 90 SER A O 1
ATOM 701 N N . GLY A 1 91 ? -3.645 11.721 24.576 1.00 85.69 91 GLY A N 1
ATOM 702 C CA . GLY A 1 91 ? -2.919 10.526 25.035 1.00 85.69 91 GLY A CA 1
ATOM 703 C C . GLY A 1 91 ? -3.555 9.198 24.602 1.00 85.69 91 GLY A C 1
ATOM 704 O O . GLY A 1 91 ? -2.925 8.140 24.649 1.00 85.69 91 GLY A O 1
ATOM 705 N N . HIS A 1 92 ? -4.799 9.244 24.130 1.00 88.69 92 HIS A N 1
ATOM 706 C CA . HIS A 1 92 ? -5.536 8.083 23.657 1.00 88.69 92 HIS A CA 1
ATOM 707 C C . HIS A 1 92 ? -5.427 7.892 22.143 1.00 88.69 92 HIS A C 1
ATOM 709 O O . HIS A 1 92 ? -5.933 6.890 21.639 1.00 88.69 92 HIS A O 1
ATOM 715 N N . PHE A 1 93 ? -4.754 8.781 21.405 1.00 93.19 93 PHE A N 1
ATOM 716 C CA . PHE A 1 93 ? -4.624 8.636 19.959 1.00 93.19 93 PHE A CA 1
ATOM 717 C C . PHE A 1 93 ? -3.910 7.318 19.580 1.00 93.19 93 PHE A C 1
ATOM 719 O O . PHE A 1 93 ? -2.935 6.915 20.225 1.00 93.19 93 PHE A O 1
ATOM 726 N N . PRO A 1 94 ? -4.387 6.578 18.561 1.00 93.12 94 PRO A N 1
ATOM 727 C CA . PRO A 1 94 ? -3.785 5.304 18.185 1.00 93.12 94 PRO A CA 1
ATOM 728 C C . PRO A 1 94 ? -2.330 5.458 17.734 1.00 93.12 94 PRO A C 1
ATOM 730 O O . PRO A 1 94 ? -2.049 6.211 16.817 1.00 93.12 94 PRO A O 1
ATOM 733 N N . LEU A 1 95 ? -1.420 4.654 18.287 1.00 93.25 95 LEU A N 1
ATOM 734 C CA . LEU A 1 95 ? -0.017 4.640 17.855 1.00 93.25 95 LEU A CA 1
ATOM 735 C C . LEU A 1 95 ? 0.140 4.255 16.376 1.00 93.25 95 LEU A C 1
ATOM 737 O O . LEU A 1 95 ? -0.435 3.251 15.937 1.00 93.25 95 LEU A O 1
ATOM 741 N N . TYR A 1 96 ? 1.029 4.949 15.655 1.00 93.75 96 TYR A N 1
ATOM 742 C CA . TYR A 1 96 ? 1.307 4.712 14.232 1.00 93.75 96 TYR A CA 1
ATOM 743 C C . TYR A 1 96 ? 1.580 3.239 13.910 1.00 93.75 96 TYR A C 1
ATOM 745 O O . TYR A 1 96 ? 0.954 2.662 13.021 1.00 93.75 96 TYR A O 1
ATOM 753 N N . LYS A 1 97 ? 2.435 2.572 14.700 1.00 93.06 97 LYS A N 1
ATOM 754 C CA . LYS A 1 97 ? 2.761 1.143 14.522 1.00 93.06 97 LYS A CA 1
ATOM 755 C C . LYS A 1 97 ? 1.520 0.233 14.548 1.00 93.06 97 LYS A C 1
ATOM 757 O O . LYS A 1 97 ? 1.511 -0.790 13.871 1.00 93.06 97 LYS A O 1
ATOM 762 N N . ARG A 1 98 ? 0.456 0.603 15.279 1.00 91.88 98 ARG A N 1
ATOM 763 C CA . ARG A 1 98 ? -0.802 -0.168 15.362 1.00 91.88 98 ARG A CA 1
ATOM 764 C C . ARG A 1 98 ? -1.752 0.086 14.191 1.00 91.88 98 ARG A C 1
ATOM 766 O O . ARG A 1 98 ? -2.647 -0.726 13.962 1.00 91.88 98 ARG A O 1
ATOM 773 N N . VAL A 1 99 ? -1.607 1.207 13.486 1.00 94.19 99 VAL A N 1
ATOM 774 C CA . VAL A 1 99 ? -2.538 1.626 12.422 1.00 94.19 99 VAL A CA 1
ATOM 775 C C . VAL A 1 99 ? -1.933 1.547 11.024 1.00 94.19 99 VAL A C 1
ATOM 777 O O . VAL A 1 99 ? -2.682 1.293 10.079 1.00 94.19 99 VAL A O 1
ATOM 780 N N . LYS A 1 100 ? -0.599 1.630 10.897 1.00 94.38 100 LYS A N 1
ATOM 781 C CA . LYS A 1 100 ? 0.158 1.599 9.634 1.00 94.38 100 LYS A CA 1
ATOM 782 C C . LYS A 1 100 ? -0.332 0.491 8.702 1.00 94.38 100 LYS A C 1
ATOM 784 O O . LYS A 1 100 ? -0.838 0.772 7.620 1.00 94.38 100 LYS A O 1
ATOM 789 N N . SER A 1 101 ? -0.271 -0.768 9.134 1.00 91.94 101 SER A N 1
ATOM 790 C CA . SER A 1 101 ? -0.638 -1.911 8.282 1.00 91.94 101 SER A CA 1
ATOM 791 C C . SER A 1 101 ? -2.100 -1.880 7.830 1.00 91.94 101 SER A C 1
ATOM 793 O O . SER A 1 101 ? -2.413 -2.306 6.719 1.00 91.94 101 SER A O 1
ATOM 795 N N . SER A 1 102 ? -3.009 -1.356 8.660 1.00 91.88 102 SER A N 1
ATOM 796 C CA . SER A 1 102 ? -4.415 -1.215 8.277 1.00 91.88 102 SER A CA 1
ATOM 797 C C . SER A 1 102 ? -4.623 -0.103 7.253 1.00 91.88 102 SER A C 1
ATOM 799 O O . SER A 1 102 ? -5.458 -0.275 6.369 1.00 91.88 102 SER A O 1
ATOM 801 N N . MET A 1 103 ? -3.899 1.011 7.370 1.00 95.12 103 MET A N 1
ATOM 802 C CA . MET A 1 103 ? -3.950 2.114 6.406 1.00 95.12 103 MET A CA 1
ATOM 803 C C . MET A 1 103 ? -3.420 1.659 5.045 1.00 95.12 103 MET A C 1
ATOM 805 O O . MET A 1 103 ? -4.117 1.798 4.044 1.00 95.12 103 MET A O 1
ATOM 809 N N . TYR A 1 104 ? -2.252 1.003 5.010 1.00 93.12 104 TYR A N 1
ATOM 810 C CA . TYR A 1 104 ? -1.702 0.434 3.771 1.00 93.12 104 TYR A CA 1
ATOM 811 C C . TYR A 1 104 ? -2.660 -0.578 3.139 1.00 93.12 104 TYR A C 1
ATOM 813 O O . TYR A 1 104 ? -2.914 -0.514 1.940 1.00 93.12 104 TYR A O 1
ATOM 821 N N . ARG A 1 105 ? -3.259 -1.471 3.939 1.00 90.62 105 ARG A N 1
ATOM 822 C CA . ARG A 1 105 ? -4.244 -2.442 3.442 1.00 90.62 105 ARG A CA 1
ATOM 823 C C . ARG A 1 105 ? -5.491 -1.771 2.869 1.00 90.62 105 ARG A C 1
ATOM 825 O O . ARG A 1 105 ? -6.004 -2.238 1.861 1.00 90.62 105 ARG A O 1
ATOM 832 N N . HIS A 1 106 ? -5.999 -0.716 3.506 1.00 89.88 106 HIS A N 1
ATOM 833 C CA . HIS A 1 106 ? -7.146 0.034 2.989 1.00 89.88 106 HIS A CA 1
ATOM 834 C C . HIS A 1 106 ? -6.801 0.761 1.693 1.00 89.88 106 HIS A C 1
ATOM 836 O O . HIS A 1 106 ? -7.541 0.642 0.721 1.00 89.88 106 HIS A O 1
ATOM 842 N N . ARG A 1 107 ? -5.648 1.429 1.646 1.00 90.44 107 ARG A N 1
ATOM 843 C CA . ARG A 1 107 ? -5.156 2.105 0.447 1.00 90.44 107 ARG A CA 1
ATOM 844 C C . ARG A 1 107 ? -4.937 1.139 -0.716 1.00 90.44 107 ARG A C 1
ATOM 846 O O . ARG A 1 107 ? -5.329 1.449 -1.833 1.00 90.44 107 ARG A O 1
ATOM 853 N N . ALA A 1 108 ? -4.398 -0.050 -0.450 1.00 87.75 108 ALA A N 1
ATOM 854 C CA . ALA A 1 108 ? -4.190 -1.088 -1.458 1.00 87.75 108 ALA A CA 1
ATOM 855 C C . ALA A 1 108 ? -5.487 -1.524 -2.163 1.00 87.75 108 ALA A C 1
ATOM 857 O O . ALA A 1 108 ? -5.425 -1.945 -3.310 1.00 87.75 108 ALA A O 1
ATOM 858 N N . LYS A 1 109 ? -6.661 -1.382 -1.525 1.00 86.81 109 LYS A N 1
ATOM 859 C CA . LYS A 1 109 ? -7.958 -1.706 -2.148 1.00 86.81 109 LYS A CA 1
ATOM 860 C C . LYS A 1 109 ? -8.329 -0.778 -3.310 1.00 86.81 109 LYS A C 1
ATOM 862 O O . LYS A 1 109 ? -9.161 -1.171 -4.117 1.00 86.81 109 LYS A O 1
ATOM 867 N N . ARG A 1 110 ? -7.749 0.429 -3.390 1.00 85.00 110 ARG A N 1
ATOM 868 C CA . ARG A 1 110 ? -7.948 1.345 -4.528 1.00 85.00 110 ARG A CA 1
ATOM 869 C C . ARG A 1 110 ? -7.234 0.879 -5.785 1.00 85.00 110 ARG A C 1
ATOM 871 O O . ARG A 1 110 ? -7.680 1.175 -6.887 1.00 85.00 110 ARG A O 1
ATOM 878 N N . TYR A 1 111 ? -6.092 0.225 -5.615 1.00 81.81 111 TYR A N 1
ATOM 879 C CA . TYR A 1 111 ? -5.278 -0.168 -6.746 1.00 81.81 111 TYR A CA 1
ATOM 880 C C . TYR A 1 111 ? -5.796 -1.494 -7.305 1.00 81.81 111 TYR A C 1
ATOM 882 O O . TYR A 1 111 ? -6.124 -2.400 -6.528 1.00 81.81 111 TYR A O 1
ATOM 890 N N . PRO A 1 112 ? -5.867 -1.635 -8.640 1.00 79.62 112 PRO A N 1
ATOM 891 C CA . PRO A 1 112 ? -6.145 -2.917 -9.258 1.00 79.62 112 PRO A CA 1
ATOM 892 C C . PRO A 1 112 ? -5.191 -3.975 -8.712 1.00 79.62 112 PRO A C 1
ATOM 894 O O . PRO A 1 112 ? -3.995 -3.726 -8.530 1.00 79.62 112 PRO A O 1
ATOM 897 N N . LYS A 1 113 ? -5.718 -5.173 -8.450 1.00 77.94 113 LYS A N 1
ATOM 898 C CA . LYS A 1 113 ? -4.853 -6.302 -8.115 1.00 77.94 113 LYS A CA 1
ATOM 899 C C . LYS A 1 113 ? -3.905 -6.535 -9.283 1.00 77.94 113 LYS A C 1
ATOM 901 O O . LYS A 1 113 ? -4.325 -6.506 -10.440 1.00 77.94 113 LYS A O 1
ATOM 906 N N . LEU A 1 114 ? -2.641 -6.791 -8.962 1.00 73.75 114 LEU A N 1
ATOM 907 C CA . LEU A 1 114 ? -1.666 -7.165 -9.974 1.00 73.75 114 LEU A CA 1
ATOM 908 C C . LEU A 1 114 ? -2.180 -8.393 -10.740 1.00 73.75 114 LEU A C 1
ATOM 910 O O . LEU A 1 114 ? -2.641 -9.351 -10.106 1.00 73.75 114 LEU A O 1
ATOM 914 N N . PRO A 1 115 ? -2.117 -8.387 -12.081 1.00 74.25 115 PRO A N 1
ATOM 915 C CA . PRO A 1 115 ? -2.528 -9.538 -12.860 1.00 74.25 115 PRO A CA 1
ATOM 916 C C . PRO A 1 115 ? -1.703 -10.769 -12.488 1.00 74.25 115 PRO A C 1
ATOM 918 O O . PRO A 1 115 ? -0.477 -10.717 -12.409 1.00 74.25 115 PRO A O 1
ATOM 921 N N . SER A 1 116 ? -2.372 -11.906 -12.305 1.00 74.00 116 SER A N 1
ATOM 922 C CA . SER A 1 116 ? -1.720 -13.165 -11.915 1.00 74.00 116 SER A CA 1
ATOM 923 C C . SER A 1 116 ? -0.804 -13.735 -13.006 1.00 74.00 116 SER A C 1
ATOM 925 O O . SER A 1 116 ? 0.011 -14.619 -12.741 1.00 74.00 116 SER A O 1
ATOM 927 N N . HIS A 1 117 ? -0.949 -13.251 -14.243 1.00 72.62 117 HIS A N 1
ATOM 928 C CA . HIS A 1 117 ? -0.203 -13.725 -15.398 1.00 72.62 117 HIS A CA 1
ATOM 929 C C . HIS A 1 117 ? 0.224 -12.567 -16.300 1.00 72.62 117 HIS A C 1
ATOM 931 O O . HIS A 1 117 ? -0.563 -11.661 -16.575 1.00 72.62 117 HIS A O 1
ATOM 937 N N . ARG A 1 118 ? 1.446 -12.642 -16.840 1.00 69.94 118 ARG A N 1
ATOM 938 C CA . ARG A 1 118 ? 2.009 -11.616 -17.730 1.00 69.94 118 ARG A CA 1
ATOM 939 C C . ARG A 1 118 ? 1.167 -11.331 -18.969 1.00 69.94 118 ARG A C 1
ATOM 941 O O . ARG A 1 118 ? 1.116 -10.193 -19.406 1.00 69.94 118 ARG A O 1
ATOM 948 N N . ARG A 1 119 ? 0.477 -12.332 -19.519 1.00 73.75 119 ARG A N 1
ATOM 949 C CA . ARG A 1 119 ? -0.396 -12.147 -20.700 1.00 73.75 119 ARG A CA 1
ATOM 950 C C . ARG A 1 119 ? -1.529 -11.136 -20.468 1.00 73.75 119 ARG A C 1
ATOM 952 O O . ARG A 1 119 ? -2.038 -10.580 -21.431 1.00 73.75 119 ARG A O 1
ATOM 959 N N . TYR A 1 120 ? -1.900 -10.889 -19.213 1.00 76.31 120 TYR A N 1
ATOM 960 C CA . TYR A 1 120 ? -2.913 -9.900 -18.843 1.00 76.31 120 TYR A CA 1
ATOM 961 C C . TYR A 1 120 ? -2.323 -8.513 -18.538 1.00 76.31 120 TYR A C 1
ATOM 963 O O . TYR A 1 120 ? -3.072 -7.552 -18.396 1.00 76.31 120 TYR A O 1
ATOM 971 N N . LEU A 1 121 ? -0.994 -8.381 -18.443 1.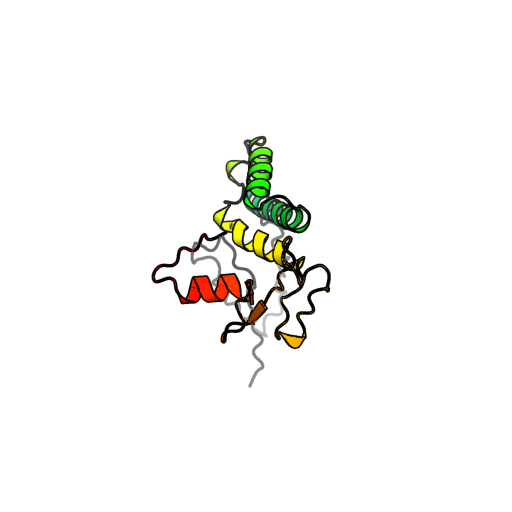00 76.38 121 LEU A N 1
ATOM 972 C CA . LEU A 1 121 ? -0.312 -7.094 -18.305 1.00 76.38 121 LEU A CA 1
ATOM 973 C C . LEU A 1 121 ? -0.197 -6.434 -19.683 1.00 76.38 121 LEU A C 1
ATOM 975 O O . LEU A 1 121 ? 0.818 -6.557 -20.368 1.00 76.38 121 LEU A O 1
ATOM 979 N N . GLN A 1 122 ? -1.256 -5.745 -20.101 1.00 75.38 122 GLN A N 1
ATOM 980 C CA . GLN A 1 122 ? -1.233 -4.921 -21.306 1.00 75.38 122 GLN A CA 1
ATOM 981 C C . GLN A 1 122 ? -0.779 -3.505 -20.946 1.00 75.38 122 GLN A C 1
ATOM 983 O O . GLN A 1 122 ? -1.526 -2.731 -20.356 1.00 75.38 122 GLN A O 1
ATOM 988 N N . ILE A 1 123 ? 0.460 -3.165 -21.299 1.00 77.31 123 ILE A N 1
ATOM 989 C CA . ILE A 1 123 ? 0.976 -1.796 -21.185 1.00 77.31 123 ILE A CA 1
ATOM 990 C C . ILE A 1 123 ? 0.544 -1.044 -22.452 1.00 77.31 123 ILE A C 1
ATOM 992 O O . ILE A 1 123 ? 0.832 -1.539 -23.552 1.00 77.31 123 ILE A O 1
ATOM 996 N N . PRO A 1 124 ? -0.151 0.104 -22.356 1.00 83.19 124 PRO A N 1
ATOM 997 C CA . PRO A 1 124 ? -0.497 0.895 -23.535 1.00 83.19 124 PRO A CA 1
ATOM 998 C C . PRO A 1 124 ? 0.761 1.319 -24.300 1.00 83.19 124 PRO A C 1
ATOM 1000 O O . PRO A 1 124 ? 1.784 1.603 -23.683 1.00 83.19 124 PRO A O 1
ATOM 1003 N N . VAL A 1 125 ? 0.687 1.366 -25.634 1.00 83.31 125 VAL A N 1
ATOM 1004 C CA . VAL A 1 125 ? 1.833 1.670 -26.519 1.00 83.31 125 VAL A CA 1
ATOM 1005 C C . VAL A 1 125 ? 2.606 2.934 -26.104 1.00 83.31 125 VAL A C 1
ATOM 1007 O O . VAL A 1 125 ? 3.828 2.839 -26.026 1.00 83.31 125 VAL A O 1
ATOM 1010 N N . PRO A 1 126 ? 1.958 4.055 -25.718 1.00 86.06 126 PRO A N 1
ATOM 1011 C CA . PRO A 1 126 ? 2.674 5.256 -25.270 1.00 86.06 126 PRO A CA 1
ATOM 1012 C C . PRO A 1 126 ? 3.568 5.057 -24.036 1.00 86.06 126 PRO A C 1
ATOM 1014 O O . PRO A 1 126 ? 4.452 5.866 -23.785 1.00 86.06 126 PRO A O 1
ATOM 1017 N N . PHE A 1 127 ? 3.341 3.997 -23.255 1.00 82.00 127 PHE A N 1
ATOM 1018 C CA . PHE A 1 127 ? 4.107 3.673 -22.047 1.00 82.00 127 PHE A CA 1
ATOM 1019 C C . PHE A 1 127 ? 5.080 2.504 -22.249 1.00 82.00 127 PHE A C 1
ATOM 1021 O O . PHE A 1 127 ? 5.639 1.996 -21.278 1.00 82.00 127 PHE A O 1
ATOM 1028 N N . ARG A 1 128 ? 5.263 2.030 -23.489 1.00 84.56 128 ARG A N 1
ATOM 1029 C CA . ARG A 1 128 ? 6.211 0.948 -23.801 1.00 84.56 128 ARG A CA 1
ATOM 1030 C C . ARG A 1 128 ? 7.623 1.443 -24.065 1.00 84.56 128 ARG A C 1
ATOM 1032 O O . ARG A 1 128 ? 8.531 0.624 -24.020 1.00 84.56 128 ARG A O 1
ATOM 1039 N N . THR A 1 129 ? 7.810 2.740 -24.271 1.00 88.19 129 THR A N 1
ATOM 1040 C CA . THR A 1 129 ? 9.103 3.336 -24.608 1.00 88.19 129 THR A CA 1
ATOM 1041 C C . THR A 1 129 ? 9.586 4.290 -23.520 1.00 88.19 129 THR A C 1
ATOM 1043 O O . THR A 1 129 ? 8.793 4.966 -22.859 1.00 88.19 129 THR A O 1
ATOM 1046 N N . THR A 1 130 ? 10.901 4.379 -23.332 1.00 85.12 130 THR A N 1
ATOM 1047 C CA . THR A 1 130 ? 11.529 5.421 -22.517 1.00 85.12 130 THR A CA 1
ATOM 1048 C C . THR A 1 130 ? 11.371 6.790 -23.186 1.00 85.12 130 THR A C 1
ATOM 1050 O O . THR A 1 130 ? 11.022 6.895 -24.363 1.00 85.12 130 THR A O 1
ATOM 1053 N N . LYS A 1 131 ? 11.695 7.868 -22.457 1.00 86.06 131 LYS A N 1
ATOM 1054 C CA . LYS A 1 131 ? 11.780 9.221 -23.041 1.00 86.06 131 LYS A CA 1
ATOM 1055 C C . LYS A 1 131 ? 12.798 9.318 -24.185 1.00 86.06 131 LYS A C 1
ATOM 1057 O O . LYS A 1 131 ? 12.665 10.204 -25.019 1.00 86.06 131 LYS A O 1
ATOM 1062 N N . SER A 1 132 ? 13.780 8.418 -24.217 1.00 87.44 132 SER A N 1
ATOM 1063 C CA . SER A 1 132 ? 14.807 8.331 -25.259 1.00 87.44 132 SER A CA 1
ATOM 1064 C C . SER A 1 132 ? 14.391 7.447 -26.443 1.00 87.44 132 SER A C 1
ATOM 1066 O O . SER A 1 132 ? 15.170 7.290 -27.375 1.00 87.44 132 SER A O 1
ATOM 1068 N N . GLY A 1 133 ? 13.184 6.865 -26.417 1.00 87.06 133 GLY A N 1
ATOM 1069 C CA . GLY A 1 133 ? 12.663 6.004 -27.482 1.00 87.06 133 GLY A CA 1
ATOM 1070 C C . GLY A 1 133 ? 13.021 4.521 -27.355 1.00 87.06 133 GLY A C 1
ATOM 1071 O O . GLY A 1 133 ? 12.659 3.747 -28.233 1.00 87.06 133 GLY A O 1
ATOM 1072 N N . ASP A 1 134 ? 13.685 4.100 -26.276 1.00 87.06 134 ASP A N 1
ATOM 1073 C CA . ASP A 1 134 ? 14.030 2.688 -26.072 1.00 87.06 134 ASP A CA 1
ATOM 1074 C C . ASP A 1 134 ? 12.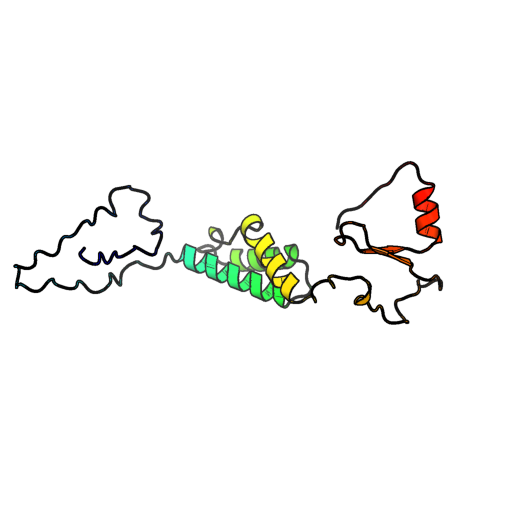825 1.882 -25.591 1.00 87.06 134 ASP A C 1
ATOM 1076 O O . ASP A 1 134 ? 12.152 2.282 -24.641 1.00 87.06 134 ASP A O 1
ATOM 1080 N N . ASP A 1 135 ? 12.609 0.696 -26.152 1.00 86.81 135 ASP A N 1
ATOM 1081 C CA . ASP A 1 135 ? 11.573 -0.215 -25.667 1.00 86.81 135 ASP A CA 1
ATOM 1082 C C . ASP A 1 135 ? 11.890 -0.758 -24.262 1.00 86.81 135 ASP A C 1
ATOM 1084 O O . ASP A 1 135 ? 12.986 -1.257 -23.967 1.00 86.81 135 ASP A O 1
ATOM 1088 N N . PHE A 1 136 ? 10.885 -0.730 -23.387 1.00 83.81 136 PHE A N 1
ATOM 1089 C CA . PHE A 1 136 ? 10.909 -1.442 -22.119 1.00 83.81 136 PHE A CA 1
ATOM 1090 C C . PHE A 1 136 ? 10.755 -2.945 -22.354 1.00 83.81 136 PHE A C 1
ATOM 1092 O O . PHE A 1 136 ? 9.749 -3.434 -22.873 1.00 83.81 136 PHE A O 1
ATOM 1099 N N . LEU A 1 137 ? 11.724 -3.705 -21.858 1.00 81.06 137 LEU A N 1
ATOM 1100 C CA . LEU A 1 137 ? 11.618 -5.143 -21.709 1.00 81.06 137 LEU A CA 1
ATOM 1101 C C . LEU A 1 137 ? 10.861 -5.447 -20.421 1.00 81.06 137 LEU A C 1
ATOM 1103 O O . LEU A 1 137 ? 11.292 -5.115 -19.316 1.00 81.06 137 LEU A O 1
ATOM 1107 N N . LEU A 1 138 ? 9.722 -6.113 -20.582 1.00 74.88 138 LEU A N 1
ATOM 1108 C CA . LEU A 1 138 ? 8.981 -6.685 -19.472 1.00 74.88 138 LEU A CA 1
ATOM 1109 C C . LEU A 1 138 ? 9.626 -8.027 -19.110 1.00 74.88 138 LEU A C 1
ATOM 1111 O O . LEU A 1 138 ? 9.698 -8.922 -19.956 1.00 74.88 138 LEU A O 1
ATOM 1115 N N . TRP A 1 139 ? 10.072 -8.201 -17.869 1.00 69.62 139 TRP A N 1
ATOM 1116 C CA . TRP A 1 139 ? 10.514 -9.498 -17.351 1.00 69.62 139 TRP A CA 1
ATOM 1117 C C . TRP A 1 139 ? 9.685 -9.885 -16.128 1.00 69.62 139 TRP A C 1
ATOM 1119 O O . TRP A 1 139 ? 9.439 -9.067 -15.242 1.00 69.62 139 TRP A O 1
ATOM 1129 N N . GLN A 1 140 ? 9.224 -11.136 -16.092 1.00 64.81 140 GLN A N 1
ATOM 1130 C CA . GLN A 1 140 ? 8.511 -11.684 -14.941 1.00 64.81 140 GLN A CA 1
ATOM 1131 C C . GLN A 1 140 ? 9.453 -12.652 -14.230 1.00 64.81 140 GLN A C 1
ATOM 1133 O O . GLN A 1 140 ? 9.911 -13.616 -14.840 1.00 64.81 140 GLN A O 1
ATOM 1138 N N . SER A 1 141 ? 9.739 -12.393 -12.951 1.00 63.12 141 SER A N 1
ATOM 1139 C CA . SER A 1 141 ? 10.504 -13.331 -12.121 1.00 63.12 141 SER A CA 1
ATOM 1140 C C . SER A 1 141 ? 9.801 -14.693 -12.058 1.00 63.12 141 SER A C 1
ATOM 1142 O O . SER A 1 141 ? 8.570 -14.760 -12.110 1.00 63.12 141 SER A O 1
ATOM 1144 N N . ALA A 1 142 ? 10.566 -15.776 -11.898 1.00 60.62 142 ALA A N 1
ATOM 1145 C CA . ALA A 1 142 ? 10.037 -17.138 -11.789 1.00 60.62 142 ALA A CA 1
ATOM 1146 C C . ALA A 1 142 ? 8.993 -17.281 -10.665 1.00 60.62 142 ALA A C 1
ATOM 1148 O O . ALA A 1 142 ? 8.033 -18.037 -10.794 1.00 60.62 142 ALA A O 1
ATOM 1149 N N . THR A 1 143 ? 9.120 -16.486 -9.598 1.00 62.44 143 THR A N 1
ATOM 1150 C CA . THR A 1 143 ? 8.174 -16.462 -8.473 1.00 62.44 143 THR A CA 1
ATOM 1151 C C . THR A 1 143 ? 6.908 -15.641 -8.748 1.00 62.44 143 THR A C 1
ATOM 1153 O O . THR A 1 143 ? 6.022 -15.585 -7.908 1.00 62.44 143 THR A O 1
ATOM 1156 N N . ARG A 1 144 ? 6.790 -14.989 -9.916 1.00 62.25 144 ARG A N 1
ATOM 1157 C CA . ARG A 1 144 ? 5.664 -14.127 -10.339 1.00 62.25 144 ARG A CA 1
ATOM 1158 C C . ARG A 1 144 ? 5.351 -12.940 -9.417 1.00 62.25 144 ARG A C 1
ATOM 1160 O O . ARG A 1 144 ? 4.367 -12.246 -9.658 1.00 62.25 144 ARG A O 1
ATOM 1167 N N . HIS A 1 145 ? 6.179 -12.677 -8.408 1.00 59.53 145 HIS A N 1
ATOM 1168 C CA . HIS A 1 145 ? 5.962 -11.603 -7.435 1.00 59.53 145 HIS A CA 1
ATOM 1169 C C . HIS A 1 145 ? 6.626 -10.277 -7.817 1.00 59.53 145 HIS A C 1
ATOM 1171 O O . HIS A 1 145 ? 6.270 -9.245 -7.258 1.00 59.53 145 HIS A O 1
ATOM 1177 N N . ILE A 1 146 ? 7.568 -10.293 -8.765 1.00 64.69 146 ILE A N 1
ATOM 1178 C CA . ILE A 1 146 ? 8.316 -9.106 -9.192 1.00 64.69 146 ILE A CA 1
ATOM 1179 C C . ILE A 1 146 ? 8.189 -8.962 -10.707 1.00 64.69 146 ILE A C 1
ATOM 1181 O O . ILE A 1 146 ? 8.490 -9.894 -11.463 1.00 64.69 146 ILE A O 1
ATOM 1185 N N . LEU A 1 147 ? 7.727 -7.785 -11.124 1.00 69.00 147 LEU A N 1
ATOM 1186 C CA . LEU A 1 147 ? 7.682 -7.346 -12.509 1.00 69.00 147 LEU A CA 1
ATOM 1187 C C . LEU A 1 147 ? 8.817 -6.343 -12.714 1.00 69.00 147 LEU A C 1
ATOM 1189 O O . LEU A 1 147 ? 8.858 -5.322 -12.032 1.00 69.00 147 LEU A O 1
ATOM 1193 N N . VAL A 1 148 ? 9.742 -6.649 -13.619 1.00 71.38 148 VAL A N 1
ATOM 1194 C CA . VAL A 1 148 ? 10.881 -5.777 -13.921 1.00 71.38 148 VAL A CA 1
ATOM 1195 C C . VAL A 1 148 ? 10.607 -5.055 -15.234 1.00 71.38 148 VAL A C 1
ATOM 1197 O O . VAL A 1 148 ? 10.290 -5.698 -16.238 1.00 71.38 148 VAL A O 1
ATOM 1200 N N . PHE A 1 149 ? 10.742 -3.730 -15.204 1.00 72.81 149 PHE A N 1
ATOM 1201 C CA . PHE A 1 149 ? 10.754 -2.864 -16.379 1.00 72.81 149 PHE A CA 1
ATOM 1202 C C . PHE A 1 149 ? 12.167 -2.324 -16.554 1.00 72.81 149 PHE A C 1
ATOM 1204 O O . PHE A 1 149 ? 12.648 -1.559 -15.720 1.00 72.81 149 PHE A O 1
ATOM 1211 N N . ALA A 1 150 ? 12.844 -2.730 -17.621 1.00 82.81 150 ALA A N 1
ATOM 1212 C CA . ALA A 1 150 ? 14.193 -2.265 -17.919 1.00 82.81 150 ALA A CA 1
ATOM 1213 C C . ALA A 1 150 ? 14.414 -2.218 -19.429 1.00 82.81 150 ALA A C 1
ATOM 1215 O O . ALA A 1 150 ? 13.771 -2.951 -20.173 1.00 82.81 150 ALA A O 1
ATOM 1216 N N . THR A 1 151 ? 15.333 -1.381 -19.897 1.00 86.06 151 THR A N 1
ATOM 1217 C CA . THR A 1 151 ? 15.781 -1.443 -21.292 1.00 86.06 151 THR A CA 1
ATOM 1218 C C . THR A 1 151 ? 16.746 -2.614 -21.473 1.00 86.06 151 THR A C 1
ATOM 1220 O O . THR A 1 151 ? 17.409 -3.049 -20.527 1.00 86.06 151 THR A O 1
ATOM 1223 N N . GLY A 1 152 ? 16.886 -3.113 -22.703 1.00 83.75 152 GLY A N 1
ATOM 1224 C CA . GLY A 1 152 ? 17.887 -4.142 -23.009 1.00 83.75 152 GLY A CA 1
ATOM 1225 C C . GLY A 1 152 ? 19.320 -3.696 -22.709 1.00 83.75 152 GLY A C 1
ATOM 1226 O O . GLY A 1 152 ? 20.162 -4.515 -22.347 1.00 83.75 152 GLY A O 1
ATOM 1227 N N . TYR A 1 153 ? 19.609 -2.398 -22.827 1.00 85.69 153 TYR A N 1
ATOM 1228 C CA . TYR A 1 153 ? 20.882 -1.823 -22.393 1.00 85.69 153 TYR A CA 1
ATOM 1229 C C . TYR A 1 153 ? 21.071 -1.954 -20.876 1.00 85.69 153 TYR A C 1
ATOM 1231 O O . TYR A 1 153 ? 22.065 -2.532 -20.444 1.00 85.69 153 TYR A O 1
ATOM 1239 N N . ASN A 1 154 ? 20.086 -1.525 -20.078 1.00 84.25 154 ASN A N 1
ATOM 1240 C CA . ASN A 1 154 ? 20.165 -1.591 -18.618 1.00 84.25 154 ASN A CA 1
ATOM 1241 C C . ASN A 1 154 ? 20.313 -3.033 -18.121 1.00 84.25 154 ASN A C 1
ATOM 1243 O O . ASN A 1 154 ? 21.127 -3.280 -17.243 1.00 84.25 154 ASN A O 1
ATOM 1247 N N . ILE A 1 155 ? 19.597 -4.001 -18.706 1.00 83.94 155 ILE A N 1
ATOM 1248 C CA . ILE A 1 155 ? 19.744 -5.421 -18.335 1.00 83.94 155 ILE A CA 1
ATOM 1249 C C . ILE A 1 155 ? 21.159 -5.933 -18.630 1.00 83.94 155 ILE A C 1
ATOM 1251 O O . ILE A 1 155 ? 21.729 -6.643 -17.807 1.00 83.94 155 ILE A O 1
ATOM 1255 N N . ARG A 1 156 ? 21.740 -5.576 -19.781 1.00 86.81 156 ARG A N 1
ATOM 1256 C CA . ARG A 1 156 ? 23.112 -5.973 -20.138 1.00 86.81 156 ARG A CA 1
ATOM 1257 C C . ARG A 1 156 ? 24.148 -5.334 -19.221 1.00 86.81 156 ARG A C 1
ATOM 1259 O O . ARG A 1 156 ? 25.070 -6.020 -18.793 1.00 86.81 156 ARG A O 1
ATOM 1266 N N . LEU A 1 157 ? 23.970 -4.054 -18.898 1.00 86.06 157 LEU A N 1
ATOM 1267 C CA . LEU A 1 157 ? 24.827 -3.344 -17.955 1.00 86.06 157 LEU A CA 1
ATOM 1268 C C . LEU A 1 157 ? 24.779 -4.021 -16.584 1.00 86.06 157 LEU A C 1
ATOM 1270 O O . LEU A 1 157 ? 25.815 -4.402 -16.057 1.00 86.06 157 LEU A O 1
ATOM 1274 N N . LEU A 1 158 ? 23.571 -4.257 -16.073 1.00 83.50 158 LEU A N 1
ATOM 1275 C CA . LEU A 1 158 ? 23.325 -4.984 -14.835 1.00 83.50 158 LEU A CA 1
ATOM 1276 C C . LEU A 1 158 ? 23.996 -6.369 -14.856 1.00 83.50 158 LEU A C 1
ATOM 1278 O O . LEU A 1 158 ? 24.774 -6.679 -13.965 1.00 83.50 158 LEU A O 1
ATOM 1282 N N . ALA A 1 159 ? 23.798 -7.169 -15.907 1.00 83.50 159 ALA A N 1
ATOM 1283 C CA . ALA A 1 159 ? 24.421 -8.490 -16.036 1.00 83.50 159 ALA A CA 1
ATOM 1284 C C . ALA A 1 159 ? 25.964 -8.459 -16.035 1.00 83.50 159 ALA A C 1
ATOM 1286 O O . ALA A 1 159 ? 26.591 -9.432 -15.621 1.00 83.50 159 ALA A O 1
ATOM 1287 N N . ALA A 1 160 ? 26.575 -7.359 -16.484 1.00 89.81 160 ALA A N 1
ATOM 1288 C CA . ALA A 1 160 ? 28.023 -7.168 -16.461 1.00 89.81 160 ALA A CA 1
ATOM 1289 C C . ALA A 1 160 ? 28.552 -6.656 -15.105 1.00 89.81 160 ALA A C 1
ATOM 1291 O O . ALA A 1 160 ? 29.756 -6.728 -14.845 1.00 89.81 160 ALA A O 1
ATOM 1292 N N . MET A 1 161 ? 27.684 -6.135 -14.231 1.00 87.88 161 MET A N 1
ATOM 1293 C CA . MET A 1 161 ? 28.079 -5.588 -12.934 1.00 87.88 161 MET A CA 1
ATOM 1294 C C . MET A 1 161 ? 28.343 -6.695 -11.903 1.00 87.88 161 MET A C 1
ATOM 1296 O O . MET A 1 161 ? 27.564 -7.630 -11.725 1.00 87.88 161 MET A O 1
ATOM 1300 N N . ARG A 1 162 ? 29.449 -6.554 -11.159 1.00 85.00 162 ARG A N 1
ATOM 1301 C CA . ARG A 1 162 ? 29.810 -7.448 -10.041 1.00 85.00 162 ARG A CA 1
ATOM 1302 C C . ARG A 1 162 ? 29.130 -7.080 -8.722 1.00 85.00 162 ARG A C 1
ATOM 1304 O O . ARG A 1 162 ? 29.002 -7.931 -7.849 1.00 85.00 162 ARG A O 1
ATOM 1311 N N . THR A 1 163 ? 28.709 -5.829 -8.569 1.00 83.62 163 THR A N 1
ATOM 1312 C CA . THR A 1 163 ? 28.092 -5.295 -7.352 1.00 83.62 163 THR A CA 1
ATOM 1313 C C . THR A 1 163 ? 26.806 -4.561 -7.701 1.00 83.62 163 THR A C 1
ATOM 1315 O O . THR A 1 163 ? 26.711 -3.902 -8.733 1.00 83.62 163 THR A O 1
ATOM 1318 N N . TRP A 1 164 ? 25.804 -4.705 -6.838 1.00 77.38 164 TRP A N 1
ATOM 1319 C CA . TRP A 1 164 ? 24.451 -4.213 -7.068 1.00 77.38 164 TRP A CA 1
ATOM 1320 C C . TRP A 1 164 ? 24.004 -3.440 -5.830 1.00 77.38 164 TRP A C 1
ATOM 1322 O O . TRP A 1 164 ? 24.160 -3.930 -4.712 1.00 77.38 164 TRP A O 1
ATOM 1332 N N . GLY A 1 165 ? 23.463 -2.240 -6.029 1.00 71.25 165 GLY A N 1
ATOM 1333 C CA . GLY A 1 165 ? 22.802 -1.454 -4.991 1.00 71.25 165 GLY A CA 1
ATOM 1334 C C . GLY A 1 165 ? 21.308 -1.395 -5.277 1.00 71.25 165 GLY A C 1
ATOM 1335 O O . GLY A 1 165 ? 20.914 -1.189 -6.422 1.00 71.25 165 GLY A O 1
ATOM 1336 N N . MET A 1 166 ? 20.483 -1.593 -4.253 1.00 73.25 166 MET A N 1
ATOM 1337 C CA . MET A 1 166 ? 19.040 -1.376 -4.334 1.00 73.25 166 MET A CA 1
ATOM 1338 C C . MET A 1 166 ? 18.656 -0.355 -3.272 1.00 73.25 166 MET A C 1
ATOM 1340 O O . MET A 1 166 ? 19.030 -0.519 -2.109 1.00 73.25 166 MET A O 1
ATOM 1344 N N . ASP A 1 167 ? 17.895 0.664 -3.648 1.00 60.81 167 ASP A N 1
ATOM 1345 C CA . ASP A 1 167 ? 17.182 1.507 -2.704 1.00 60.81 167 ASP A CA 1
ATOM 1346 C C . ASP A 1 167 ? 15.759 0.961 -2.509 1.00 60.81 167 ASP A C 1
ATOM 1348 O O . ASP A 1 167 ? 15.052 0.592 -3.445 1.00 60.81 167 ASP A O 1
ATOM 1352 N N . GLY A 1 168 ? 15.351 0.811 -1.250 1.00 51.56 168 GLY A N 1
ATOM 1353 C CA . GLY A 1 168 ? 13.983 0.429 -0.912 1.00 51.56 168 GLY A CA 1
ATOM 1354 C C . GLY A 1 168 ? 13.118 1.677 -0.790 1.00 51.56 168 GLY A C 1
ATOM 1355 O O . GLY A 1 168 ? 13.484 2.585 -0.045 1.00 51.56 168 GLY A O 1
ATOM 1356 N N . THR A 1 169 ? 11.980 1.716 -1.488 1.00 42.69 169 THR A N 1
ATOM 1357 C CA . THR A 1 169 ? 10.943 2.753 -1.316 1.00 42.69 169 THR A CA 1
ATOM 1358 C C . THR A 1 169 ? 9.838 2.303 -0.364 1.00 42.69 169 THR A C 1
ATOM 1360 O O . THR A 1 169 ? 9.436 1.117 -0.429 1.00 42.69 169 THR A O 1
#